Protein AF-A0A935QDX2-F1 (afdb_monomer_lite)

pLDDT: mean 87.63, std 14.34, range [44.78, 97.88]

Sequence (135 aa):
MRAPLKSTGRKLDLFDCTSCHLCVTVCPNDAMIRLARPDGCEDRLAKRWQYLCLADLCNDCGNCATFCPDDGAPHREKPRLHLAGGGAAPAESDYRVARAGGAWTAAGARESALVAALLRDLPLPAEDPEPEDAS

Foldseek 3Di:
DDDQDAAPAAADAQQDAPPPCVLQVQQPQNQKDKFAQDPPCCVPHVDRIGIEGQQLRDPPPQRSVVRGSHPDGCNPRYAYEYEDVDDDDDDQRHWYWYDDPNFIFIDHYPPRVSVSSRCGPPDDPPPPPDPPPPD

Radius of gyration: 15.96 Å; chains: 1; bounding box: 32×48×43 Å

Secondary structure (DSSP, 8-state):
-PPPPPP--PBP-SS------HHHHT-TTS-EEEEEPPTT-TTT--SSEEEEEETTT-----HHHHT-SSBS-HHHHSPEEEETTSSSPPPTT-EEEEEETTEEEEEESTTHHHHHHHTTTPPPP----------

Structure (mmCIF, N/CA/C/O backbone):
data_AF-A0A935QDX2-F1
#
_entry.id   AF-A0A935QDX2-F1
#
loop_
_atom_site.group_PDB
_atom_site.id
_atom_site.type_symbol
_atom_site.label_atom_id
_atom_site.label_alt_id
_atom_site.label_comp_id
_atom_site.label_asym_id
_atom_site.label_entity_id
_atom_site.label_seq_id
_atom_site.pdbx_PDB_ins_code
_atom_site.Cartn_x
_atom_site.Cartn_y
_atom_site.Cartn_z
_atom_site.occupancy
_atom_site.B_iso_or_equiv
_atom_site.auth_seq_id
_atom_site.auth_comp_id
_atom_site.auth_asym_id
_atom_site.auth_atom_id
_atom_site.pdbx_PDB_model_num
ATOM 1 N N . MET A 1 1 ? -2.650 -14.971 24.049 1.00 55.41 1 MET A N 1
ATOM 2 C CA . MET A 1 1 ? -3.301 -14.387 22.854 1.00 55.41 1 MET A CA 1
ATOM 3 C C . MET A 1 1 ? -3.471 -12.891 23.111 1.00 55.41 1 MET A C 1
ATOM 5 O O . MET A 1 1 ? -3.954 -12.552 24.184 1.00 55.41 1 MET A O 1
ATOM 9 N N . ARG A 1 2 ? -2.983 -11.996 22.236 1.00 61.38 2 ARG A N 1
ATOM 10 C CA . ARG A 1 2 ? -3.218 -10.544 22.395 1.00 61.38 2 ARG A CA 1
ATOM 11 C C . ARG A 1 2 ? -4.681 -10.246 22.063 1.00 61.38 2 ARG A C 1
ATOM 13 O O . ARG A 1 2 ? -5.217 -10.853 21.141 1.00 61.38 2 ARG A O 1
ATOM 20 N N . ALA A 1 3 ? -5.313 -9.347 22.816 1.00 70.88 3 ALA A N 1
ATOM 21 C CA . ALA A 1 3 ? -6.674 -8.915 22.516 1.00 70.88 3 ALA A CA 1
ATOM 22 C C . ALA A 1 3 ? -6.734 -8.284 21.109 1.00 70.88 3 ALA A C 1
ATOM 24 O O . ALA A 1 3 ? -5.772 -7.608 20.722 1.00 70.88 3 ALA A O 1
ATOM 25 N N . PRO A 1 4 ? -7.826 -8.491 20.349 1.00 72.00 4 PRO A N 1
ATOM 26 C CA . PRO A 1 4 ? -8.008 -7.831 19.063 1.00 72.00 4 PRO A CA 1
ATOM 27 C C . PRO A 1 4 ? -7.967 -6.311 19.243 1.00 72.00 4 PRO A C 1
ATOM 29 O O . PRO A 1 4 ? -8.453 -5.775 20.246 1.00 72.00 4 PRO A O 1
ATOM 32 N N . LEU A 1 5 ? -7.357 -5.615 18.281 1.00 81.75 5 LEU A N 1
ATOM 33 C CA . LEU A 1 5 ? -7.344 -4.157 18.297 1.00 81.75 5 LEU A CA 1
ATOM 34 C C . LEU A 1 5 ? -8.774 -3.641 18.151 1.00 81.75 5 LEU A C 1
ATOM 36 O O . LEU A 1 5 ? -9.541 -4.117 17.318 1.00 81.75 5 LEU A O 1
ATOM 40 N N . LYS A 1 6 ? -9.122 -2.658 18.980 1.00 87.69 6 LYS A N 1
ATOM 41 C CA . LYS A 1 6 ? -10.387 -1.938 18.854 1.00 87.69 6 LYS A CA 1
ATOM 42 C C . LYS A 1 6 ? -10.300 -0.970 17.680 1.00 87.69 6 LYS A C 1
ATOM 44 O O . LYS A 1 6 ? -9.212 -0.488 17.359 1.00 87.69 6 LYS A O 1
ATOM 49 N N . SER A 1 7 ? -11.453 -0.660 17.091 1.00 92.00 7 SER A N 1
ATOM 50 C CA . SER A 1 7 ? -11.541 0.404 16.094 1.00 92.00 7 SER A CA 1
ATOM 51 C C . SER A 1 7 ? -11.032 1.729 16.672 1.00 92.00 7 SER A C 1
ATOM 53 O O . SER A 1 7 ? -11.283 2.044 17.837 1.00 92.00 7 SER A O 1
ATOM 55 N N . THR A 1 8 ? -10.313 2.498 15.858 1.00 93.50 8 THR A N 1
ATOM 56 C CA . THR A 1 8 ? -9.820 3.836 16.206 1.00 93.50 8 THR A CA 1
ATOM 57 C C . THR A 1 8 ? -10.822 4.937 15.873 1.00 93.50 8 THR A C 1
ATOM 59 O O . THR A 1 8 ? -10.631 6.074 16.299 1.00 93.50 8 THR A O 1
ATOM 62 N N . GLY A 1 9 ? -11.858 4.626 15.085 1.00 93.00 9 GLY A N 1
ATOM 63 C CA . GLY A 1 9 ? -12.805 5.602 14.541 1.00 93.00 9 GLY A CA 1
ATOM 64 C C . GLY A 1 9 ? -12.219 6.544 13.480 1.00 93.00 9 GLY A C 1
ATOM 65 O O . GLY A 1 9 ? -12.923 7.434 13.011 1.00 93.00 9 GLY A O 1
ATOM 66 N N . ARG A 1 10 ? -10.947 6.383 13.092 1.00 95.44 10 ARG A N 1
ATOM 67 C CA . ARG A 1 10 ? -10.308 7.199 12.050 1.00 95.44 10 ARG A CA 1
ATOM 68 C C . ARG A 1 10 ? -10.524 6.567 10.683 1.00 95.44 10 ARG A C 1
ATOM 70 O O . ARG A 1 10 ? -10.440 5.349 10.570 1.00 95.44 10 ARG A O 1
ATOM 77 N N . LYS A 1 11 ? -10.739 7.384 9.651 1.00 97.06 11 LYS A N 1
ATOM 78 C CA . LYS A 1 11 ? -10.714 6.922 8.258 1.00 97.06 11 LYS A CA 1
ATOM 79 C C . LYS A 1 11 ? -9.308 6.465 7.883 1.00 97.06 11 LYS A C 1
ATOM 81 O O . LYS A 1 11 ? -8.327 7.095 8.282 1.00 97.06 11 LYS A O 1
ATOM 86 N N . LEU A 1 12 ? -9.225 5.368 7.141 1.00 97.06 12 LEU A N 1
ATOM 87 C CA . LEU A 1 12 ? -7.976 4.930 6.540 1.00 97.06 12 LEU A CA 1
ATOM 88 C C . LEU A 1 12 ? -7.608 5.889 5.400 1.00 97.06 12 LEU A C 1
ATOM 90 O O . LEU A 1 12 ? -8.459 6.226 4.588 1.00 97.06 12 LEU A O 1
ATOM 94 N N . ASP A 1 13 ? -6.353 6.330 5.355 1.00 95.25 13 ASP A N 1
ATOM 95 C CA . ASP A 1 13 ? -5.837 7.228 4.313 1.00 95.25 13 ASP A CA 1
ATOM 96 C C . ASP A 1 13 ? -4.753 6.504 3.501 1.00 95.25 13 ASP A C 1
ATOM 98 O O . ASP A 1 13 ? -4.163 5.529 3.970 1.00 95.25 13 ASP A O 1
ATOM 102 N N . LEU A 1 14 ? -4.433 6.993 2.309 1.00 95.38 14 LEU A N 1
ATOM 103 C CA . LEU A 1 14 ? -3.437 6.456 1.386 1.00 95.38 14 LEU A CA 1
ATOM 104 C C . LEU A 1 14 ? -2.077 6.249 2.078 1.00 95.38 14 LEU A C 1
ATOM 106 O O . LEU A 1 14 ? -1.549 5.137 2.112 1.00 95.38 14 LEU A O 1
ATOM 110 N N . PHE A 1 15 ? -1.554 7.278 2.754 1.00 96.19 15 PHE A N 1
ATOM 111 C CA . PHE A 1 15 ? -0.234 7.253 3.409 1.00 96.19 15 PHE A CA 1
ATOM 112 C C . PHE A 1 15 ? -0.271 7.431 4.941 1.00 96.19 15 PHE A C 1
ATOM 114 O O . PHE A 1 15 ? 0.760 7.656 5.580 1.00 96.19 15 PHE A O 1
ATOM 121 N N . ASP A 1 16 ? -1.447 7.291 5.565 1.00 95.69 16 ASP A N 1
ATOM 122 C CA . ASP A 1 16 ? -1.583 7.312 7.028 1.00 95.69 16 ASP A CA 1
ATOM 123 C C . ASP A 1 16 ? -2.463 6.167 7.548 1.00 95.69 16 ASP A C 1
ATOM 125 O O . ASP A 1 16 ? -3.387 5.696 6.889 1.00 95.69 16 ASP A O 1
ATOM 129 N N . CYS A 1 17 ? -2.115 5.643 8.719 1.00 96.00 17 CYS A N 1
ATOM 130 C CA . CYS A 1 17 ? -2.924 4.705 9.493 1.00 96.00 17 CYS A CA 1
ATOM 131 C C . CYS A 1 17 ? -2.379 4.588 10.924 1.00 96.00 17 CYS A C 1
ATOM 133 O O . CYS A 1 17 ? -1.315 5.105 11.281 1.00 96.00 17 CYS A O 1
ATOM 135 N N . THR A 1 18 ? -3.063 3.811 11.758 1.00 95.44 18 THR A N 1
ATOM 136 C CA . THR A 1 18 ? -2.611 3.420 13.106 1.00 95.44 18 THR A CA 1
ATOM 137 C C . THR A 1 18 ? -1.225 2.768 13.138 1.00 95.44 18 THR A C 1
ATOM 139 O O . THR A 1 18 ? -0.578 2.763 14.180 1.00 95.44 18 THR A O 1
ATOM 142 N N . SER A 1 19 ? -0.716 2.279 12.004 1.00 95.06 19 SER A N 1
ATOM 143 C CA . SER A 1 19 ? 0.599 1.636 11.907 1.00 95.06 19 SER A CA 1
ATOM 144 C C . SER A 1 19 ? 0.735 0.394 12.794 1.00 95.06 19 SER A C 1
ATOM 146 O O . SER A 1 19 ? 1.814 0.091 13.294 1.00 95.06 19 SER A O 1
ATOM 148 N N . CYS A 1 20 ? -0.363 -0.347 12.959 1.00 95.06 20 CYS A N 1
ATOM 149 C CA . CYS A 1 20 ? -0.435 -1.556 13.780 1.00 95.06 20 CYS A CA 1
ATOM 150 C C . CYS A 1 20 ? 0.207 -2.799 13.144 1.00 95.06 20 CYS A C 1
ATOM 152 O O . CYS A 1 20 ? 0.351 -3.808 13.828 1.00 95.06 20 CYS A O 1
ATOM 154 N N . HIS A 1 21 ? 0.561 -2.737 11.853 1.00 95.25 21 HIS A N 1
ATOM 155 C CA . HIS A 1 21 ? 1.173 -3.817 11.067 1.00 95.25 21 HIS A CA 1
ATOM 156 C C . HIS A 1 21 ? 0.296 -5.059 10.812 1.00 95.25 21 HIS A C 1
ATOM 158 O O . HIS A 1 21 ? 0.714 -5.946 10.073 1.00 95.25 21 HIS A O 1
ATOM 164 N N . LEU A 1 22 ? -0.943 -5.097 11.318 1.00 96.00 22 LEU A N 1
ATOM 165 C CA . LEU A 1 22 ? -1.823 -6.257 11.146 1.00 96.00 22 LEU A CA 1
ATOM 166 C C . LEU A 1 22 ? -2.108 -6.584 9.681 1.00 96.00 22 LEU A C 1
ATOM 168 O O . LEU A 1 22 ? -2.119 -7.755 9.328 1.00 96.00 22 LEU A O 1
ATOM 172 N N . CYS A 1 23 ? -2.286 -5.580 8.816 1.00 97.38 23 CYS A N 1
ATOM 173 C CA . CYS A 1 23 ? -2.568 -5.814 7.399 1.00 97.38 23 CYS A CA 1
ATOM 174 C C . CYS A 1 23 ? -1.483 -6.635 6.689 1.00 97.38 23 CYS A C 1
ATOM 176 O O . CYS A 1 23 ? -1.823 -7.373 5.773 1.00 97.38 23 CYS A O 1
ATOM 178 N N . VAL A 1 24 ? -0.224 -6.531 7.127 1.00 97.12 24 VAL A N 1
ATOM 179 C CA . VAL A 1 24 ? 0.891 -7.343 6.621 1.00 97.12 24 VAL A CA 1
ATOM 180 C C . VAL A 1 24 ? 0.800 -8.751 7.189 1.00 97.12 24 VAL A C 1
ATOM 182 O O . VAL A 1 24 ? 0.732 -9.714 6.443 1.00 97.12 24 VAL A O 1
ATOM 185 N N . THR A 1 25 ? 0.722 -8.875 8.514 1.00 95.94 25 THR A N 1
ATOM 186 C CA . THR A 1 25 ? 0.820 -10.179 9.188 1.00 95.94 25 THR A CA 1
ATOM 187 C C . THR A 1 25 ? -0.374 -11.094 8.946 1.00 95.94 25 THR A C 1
ATOM 189 O O . THR A 1 25 ? -0.265 -12.297 9.140 1.00 95.94 25 THR A O 1
ATOM 192 N N . VAL A 1 26 ? -1.535 -10.530 8.606 1.00 96.94 26 VAL A N 1
ATOM 193 C CA . VAL A 1 26 ? -2.744 -11.308 8.302 1.00 96.94 26 VAL A CA 1
ATOM 194 C C . VAL A 1 26 ? -2.921 -11.534 6.802 1.00 96.94 26 VAL A C 1
ATOM 196 O O . VAL A 1 26 ? -3.862 -12.216 6.414 1.00 96.94 26 VAL A O 1
ATOM 199 N N . CYS A 1 27 ? -2.095 -10.940 5.936 1.00 97.88 27 CYS A N 1
ATOM 200 C CA . CYS A 1 27 ? -2.255 -11.129 4.500 1.00 97.88 27 CYS A CA 1
ATOM 201 C C . CYS A 1 27 ? -1.896 -12.578 4.132 1.00 97.88 27 CYS A C 1
ATOM 203 O O . CYS A 1 27 ? -0.756 -12.970 4.346 1.00 97.88 27 CYS A O 1
ATOM 205 N N . PRO A 1 28 ? -2.824 -13.374 3.572 1.00 97.31 28 PRO A N 1
ATOM 206 C CA . PRO A 1 28 ? -2.534 -14.770 3.240 1.00 97.31 28 PRO A CA 1
ATOM 207 C C . PRO A 1 28 ? -1.678 -14.933 1.974 1.00 97.31 28 PRO A C 1
ATOM 209 O O . PRO A 1 28 ? -1.194 -16.028 1.718 1.00 97.31 28 PRO A O 1
ATOM 212 N N . ASN A 1 29 ? -1.510 -13.866 1.187 1.00 96.00 29 ASN A N 1
ATOM 213 C CA . ASN A 1 29 ? -0.792 -13.887 -0.090 1.00 96.00 29 ASN A CA 1
ATOM 214 C C . ASN A 1 29 ? 0.517 -13.080 -0.048 1.00 96.00 29 ASN A C 1
ATOM 216 O O . ASN A 1 29 ? 1.076 -12.793 -1.102 1.00 96.00 29 ASN A O 1
ATOM 220 N N . ASP A 1 30 ? 0.922 -12.583 1.127 1.00 96.00 30 ASP A N 1
ATOM 221 C CA . ASP A 1 30 ? 2.064 -11.667 1.289 1.00 96.00 30 ASP A CA 1
ATOM 222 C C . ASP A 1 30 ? 2.014 -10.407 0.395 1.00 96.00 30 ASP A C 1
ATOM 224 O O . ASP A 1 30 ? 3.016 -9.746 0.132 1.00 96.00 30 ASP A O 1
ATOM 228 N N . ALA A 1 31 ? 0.811 -10.015 -0.038 1.00 96.75 31 ALA A N 1
ATOM 229 C CA . ALA A 1 31 ? 0.603 -8.855 -0.897 1.00 96.75 31 ALA A CA 1
ATOM 230 C C . ALA A 1 31 ? 0.762 -7.524 -0.144 1.00 96.75 31 ALA A C 1
ATOM 232 O O . ALA A 1 31 ? 1.086 -6.503 -0.739 1.00 96.75 31 ALA A O 1
ATOM 233 N N . MET A 1 32 ? 0.523 -7.491 1.168 1.00 97.19 32 MET A N 1
ATOM 234 C CA . MET A 1 32 ? 0.677 -6.270 1.960 1.00 97.19 32 MET A CA 1
ATOM 235 C C . MET A 1 32 ? 2.106 -6.166 2.485 1.00 97.19 32 MET A C 1
ATOM 237 O O . MET A 1 32 ? 2.519 -6.969 3.314 1.00 97.19 32 MET A O 1
ATOM 241 N N . ILE A 1 33 ? 2.831 -5.127 2.084 1.00 95.81 33 ILE A N 1
ATOM 242 C CA . ILE A 1 33 ? 4.221 -4.901 2.494 1.00 95.81 33 ILE A CA 1
ATOM 243 C C . ILE A 1 33 ? 4.348 -3.688 3.413 1.00 95.81 33 ILE A C 1
ATOM 245 O O . ILE A 1 33 ? 3.508 -2.785 3.414 1.00 95.81 33 ILE A O 1
ATOM 249 N N . ARG A 1 34 ? 5.427 -3.662 4.202 1.00 95.50 34 ARG A N 1
ATOM 250 C CA . ARG A 1 34 ? 5.799 -2.530 5.057 1.00 95.50 34 ARG A CA 1
ATOM 251 C C . ARG A 1 34 ? 7.105 -1.921 4.568 1.00 95.50 34 ARG A C 1
ATOM 253 O O . ARG A 1 34 ? 8.115 -2.614 4.521 1.00 95.50 34 ARG A O 1
ATOM 260 N N . LEU A 1 35 ? 7.097 -0.616 4.331 1.00 94.81 35 LEU A N 1
ATOM 261 C CA . LEU A 1 35 ? 8.273 0.164 3.957 1.00 94.81 35 LEU A CA 1
ATOM 262 C C . LEU A 1 35 ? 8.555 1.227 5.015 1.00 94.81 35 LEU A C 1
ATOM 264 O O . LEU A 1 35 ? 7.637 1.751 5.655 1.00 94.81 35 LEU A O 1
ATOM 268 N N . ALA A 1 36 ? 9.833 1.523 5.235 1.00 94.75 36 ALA A N 1
ATOM 269 C CA . ALA A 1 36 ? 10.212 2.674 6.039 1.00 94.75 36 ALA A CA 1
ATOM 270 C C . ALA A 1 36 ? 9.900 3.954 5.260 1.00 94.75 36 ALA A C 1
ATOM 272 O O . ALA A 1 36 ? 10.036 4.008 4.039 1.00 94.75 36 ALA A O 1
ATOM 273 N N . ARG A 1 37 ? 9.482 4.996 5.973 1.00 94.69 37 ARG A N 1
ATOM 274 C CA . ARG A 1 37 ? 9.462 6.344 5.419 1.00 94.69 37 ARG A CA 1
ATOM 275 C C . ARG A 1 37 ? 10.895 6.731 5.006 1.00 94.69 37 ARG A C 1
ATOM 277 O O . ARG A 1 37 ? 11.785 6.550 5.834 1.00 94.69 37 ARG A O 1
ATOM 284 N N . PRO A 1 38 ? 11.109 7.302 3.807 1.00 93.06 38 PRO A N 1
ATOM 285 C CA . PRO A 1 38 ? 12.406 7.846 3.420 1.00 93.06 38 PRO A CA 1
ATOM 286 C C . PRO A 1 38 ? 12.788 9.056 4.282 1.00 93.06 38 PRO A C 1
ATOM 288 O O . PRO A 1 38 ? 11.922 9.854 4.651 1.00 93.06 38 PRO A O 1
ATOM 291 N N . ASP A 1 39 ? 14.078 9.227 4.556 1.00 90.31 39 ASP A N 1
ATOM 292 C CA . ASP A 1 39 ? 14.578 10.396 5.286 1.00 90.31 39 ASP A CA 1
ATOM 293 C C . ASP A 1 39 ? 14.212 11.710 4.570 1.00 90.31 39 ASP A C 1
ATOM 295 O O . ASP A 1 39 ? 14.184 11.785 3.336 1.00 90.31 39 ASP A O 1
ATOM 299 N N . GLY A 1 40 ? 13.909 12.755 5.348 1.00 91.56 40 GLY A N 1
ATOM 300 C CA . GLY A 1 40 ? 13.529 14.075 4.831 1.00 91.56 40 GLY A CA 1
ATOM 301 C C . GLY A 1 40 ? 12.093 14.164 4.303 1.00 91.56 40 GLY A C 1
ATOM 302 O O . GLY A 1 40 ? 11.726 15.162 3.685 1.00 91.56 40 GLY A O 1
ATOM 303 N N . CYS A 1 41 ? 11.272 13.128 4.508 1.00 93.25 41 CYS A N 1
ATOM 304 C CA . CYS A 1 41 ? 9.857 13.109 4.123 1.00 93.25 41 CYS A CA 1
ATOM 305 C C . CYS A 1 41 ? 8.897 13.307 5.311 1.00 93.25 41 CYS A C 1
ATOM 307 O O . CYS A 1 41 ? 7.709 13.025 5.167 1.00 93.25 41 CYS A O 1
ATOM 309 N N . GLU A 1 42 ? 9.371 13.764 6.473 1.00 94.19 42 GLU A N 1
ATOM 310 C CA . GLU A 1 42 ? 8.586 13.982 7.701 1.00 94.19 42 GLU A CA 1
ATOM 311 C C . GLU A 1 42 ? 7.311 14.800 7.461 1.00 94.19 42 GLU A C 1
ATOM 313 O O . GLU A 1 42 ? 6.238 14.408 7.920 1.00 94.19 42 GLU A O 1
ATOM 318 N N . ASP A 1 43 ? 7.420 15.884 6.689 1.00 94.19 43 ASP A N 1
ATOM 319 C CA . ASP A 1 43 ? 6.314 16.810 6.410 1.00 94.19 43 ASP A CA 1
ATOM 320 C C . ASP A 1 43 ? 5.250 16.211 5.478 1.00 94.19 43 ASP A C 1
ATOM 322 O O . ASP A 1 43 ? 4.113 16.677 5.432 1.00 94.19 43 ASP A O 1
ATOM 326 N N . ARG A 1 44 ? 5.610 15.168 4.720 1.00 93.81 44 ARG A N 1
ATOM 327 C CA . ARG A 1 44 ? 4.721 14.491 3.761 1.00 93.81 44 ARG A CA 1
ATOM 328 C C . ARG A 1 44 ? 4.188 13.162 4.283 1.00 93.81 44 ARG A C 1
ATOM 330 O O . ARG A 1 44 ? 3.124 12.720 3.865 1.00 93.81 44 ARG A O 1
ATOM 337 N N . LEU A 1 45 ? 4.944 12.507 5.159 1.00 95.44 45 LEU A N 1
ATOM 338 C CA . LEU A 1 45 ? 4.683 11.178 5.692 1.00 95.44 45 LEU A CA 1
ATOM 339 C C . LEU A 1 45 ? 4.869 11.207 7.213 1.00 95.44 45 LEU A C 1
ATOM 341 O O . LEU A 1 45 ? 5.943 10.929 7.748 1.00 95.44 45 LEU A O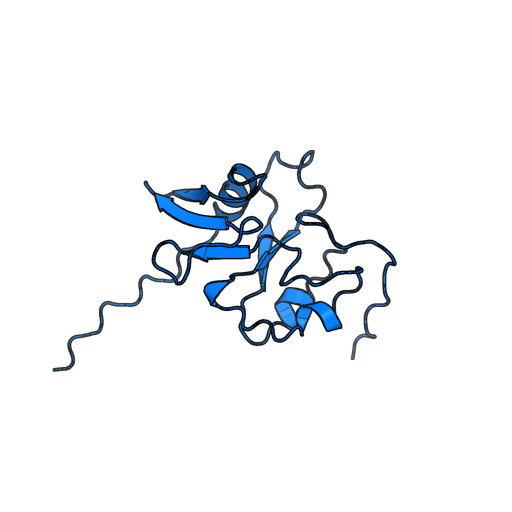 1
ATOM 345 N N . ALA A 1 46 ? 3.796 11.489 7.947 1.00 94.50 46 ALA A N 1
ATOM 346 C CA . ALA A 1 46 ? 3.871 11.603 9.404 1.00 94.50 46 ALA A CA 1
ATOM 347 C C . ALA A 1 46 ? 4.312 10.290 10.086 1.00 94.50 46 ALA A C 1
ATOM 349 O O . ALA A 1 46 ? 5.002 10.300 11.109 1.00 94.50 46 ALA A O 1
ATOM 350 N N . LYS A 1 47 ? 3.939 9.132 9.522 1.00 95.75 47 LYS A N 1
ATOM 351 C CA . LYS A 1 47 ? 4.270 7.813 10.081 1.00 95.75 47 LYS A CA 1
ATOM 352 C C . LYS A 1 47 ? 5.610 7.302 9.569 1.00 95.75 47 LYS A C 1
ATOM 354 O O . LYS A 1 47 ? 5.885 7.327 8.372 1.00 95.75 47 LYS A O 1
ATOM 359 N N . ARG A 1 48 ? 6.404 6.743 10.490 1.00 95.44 48 ARG A N 1
ATOM 360 C CA . ARG A 1 48 ? 7.673 6.057 10.187 1.00 95.44 48 ARG A CA 1
ATOM 361 C C . ARG A 1 48 ? 7.488 4.853 9.262 1.00 95.44 48 ARG A C 1
ATOM 363 O O . ARG A 1 48 ? 8.400 4.519 8.520 1.00 95.44 48 ARG A O 1
ATOM 370 N N . TRP A 1 49 ? 6.342 4.184 9.343 1.00 96.38 49 TRP A N 1
ATOM 371 C CA . TRP A 1 49 ? 6.039 3.000 8.549 1.00 96.38 49 TRP A CA 1
ATOM 372 C C . TRP A 1 49 ? 4.917 3.293 7.568 1.00 96.38 49 TRP A C 1
ATOM 374 O O . TRP A 1 49 ? 3.879 3.824 7.958 1.00 96.38 49 TRP A O 1
ATOM 384 N N . GLN A 1 50 ? 5.131 2.888 6.325 1.00 97.06 50 GLN A N 1
ATOM 385 C CA . GLN A 1 50 ? 4.164 2.945 5.244 1.00 97.06 50 GLN A CA 1
ATOM 386 C C . GLN A 1 50 ? 3.772 1.530 4.838 1.00 97.06 50 GLN A C 1
ATOM 388 O O . GLN A 1 50 ? 4.571 0.598 4.943 1.00 97.06 50 GLN A O 1
ATOM 393 N N . TYR A 1 51 ? 2.525 1.374 4.408 1.00 97.69 51 TYR A N 1
ATOM 394 C CA . TYR A 1 51 ? 1.950 0.086 4.033 1.00 97.69 51 TYR A CA 1
ATOM 395 C C . TYR A 1 51 ? 1.423 0.185 2.617 1.00 97.69 51 TYR A C 1
ATOM 397 O O . TYR A 1 51 ? 0.695 1.128 2.316 1.00 97.69 51 TYR A O 1
ATOM 405 N N . LEU A 1 52 ? 1.821 -0.752 1.768 1.00 97.31 52 LEU A N 1
ATOM 406 C CA . LEU A 1 52 ? 1.472 -0.777 0.352 1.00 97.31 52 LEU A CA 1
ATOM 407 C C . LEU A 1 52 ? 0.971 -2.177 -0.009 1.00 97.31 52 LEU A C 1
ATOM 409 O O . LEU A 1 52 ? 1.287 -3.147 0.681 1.00 97.31 52 LEU A O 1
ATOM 413 N N . CYS A 1 53 ? 0.179 -2.267 -1.069 1.00 96.81 53 CYS A N 1
ATOM 414 C CA . CYS A 1 53 ? -0.377 -3.507 -1.590 1.00 96.81 53 CYS A CA 1
ATOM 415 C C . CYS A 1 53 ? 0.312 -3.842 -2.918 1.00 96.81 53 CYS A C 1
ATOM 417 O O . CYS A 1 53 ? 0.251 -3.054 -3.855 1.00 96.81 53 CYS A O 1
ATOM 419 N N . LEU A 1 54 ? 0.958 -4.998 -3.019 1.00 95.00 54 LEU A N 1
ATOM 420 C CA . LEU A 1 54 ? 1.401 -5.592 -4.276 1.00 95.00 54 LEU A CA 1
ATOM 421 C C . LEU A 1 54 ? 0.159 -6.143 -4.976 1.00 95.00 54 LEU A C 1
ATOM 42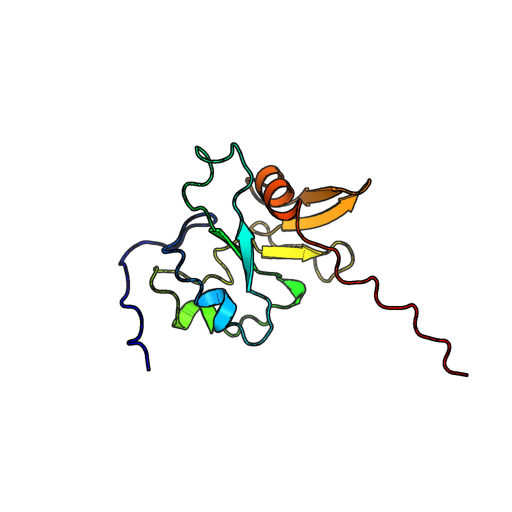3 O O . LEU A 1 54 ? -0.326 -7.230 -4.662 1.00 95.00 54 LEU A O 1
ATOM 427 N N . ALA A 1 55 ? -0.401 -5.343 -5.875 1.00 94.50 55 ALA A N 1
ATOM 428 C CA . ALA A 1 55 ? -1.699 -5.600 -6.477 1.00 94.50 55 ALA A CA 1
ATOM 429 C C . ALA A 1 55 ? -1.705 -6.893 -7.298 1.00 94.50 55 ALA A C 1
ATOM 431 O O . ALA A 1 55 ? -2.706 -7.600 -7.289 1.00 94.50 55 ALA A O 1
ATOM 432 N N . ASP A 1 56 ? -0.570 -7.242 -7.904 1.00 92.06 56 ASP A N 1
ATOM 433 C CA . ASP A 1 56 ? -0.403 -8.47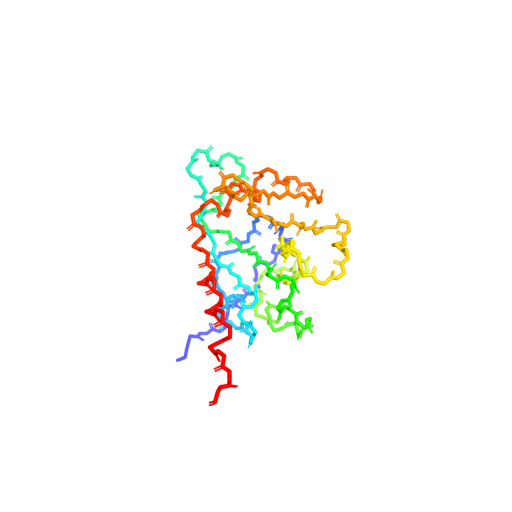2 -8.684 1.00 92.06 56 ASP A CA 1
ATOM 434 C C . ASP A 1 56 ? -0.476 -9.753 -7.825 1.00 92.06 56 ASP A C 1
ATOM 436 O O . ASP A 1 56 ? -0.766 -10.824 -8.350 1.00 92.06 56 ASP A O 1
ATOM 440 N N . LEU A 1 57 ? -0.252 -9.658 -6.505 1.00 93.69 57 LEU A N 1
ATOM 441 C CA . LEU A 1 57 ? -0.365 -10.781 -5.557 1.00 93.69 57 LEU A CA 1
ATOM 442 C C . LEU A 1 57 ? -1.685 -10.767 -4.767 1.00 93.69 57 LEU A C 1
ATOM 444 O O . LEU A 1 57 ? -2.064 -11.749 -4.119 1.00 93.69 57 LEU A O 1
ATOM 448 N N . CYS A 1 58 ? -2.396 -9.641 -4.775 1.00 96.00 58 CYS A N 1
ATOM 449 C CA . CYS A 1 58 ? -3.646 -9.487 -4.047 1.00 96.00 58 CYS A CA 1
ATOM 450 C C . CYS A 1 58 ? -4.793 -10.189 -4.788 1.00 96.00 58 CYS A C 1
ATOM 452 O O . CYS A 1 58 ? -5.025 -9.937 -5.963 1.00 96.00 58 CYS A O 1
ATOM 454 N N . ASN A 1 59 ? -5.564 -11.017 -4.080 1.00 95.44 59 ASN A N 1
ATOM 455 C CA . ASN A 1 59 ? -6.763 -11.678 -4.615 1.00 95.44 59 ASN A CA 1
ATOM 456 C C . ASN A 1 59 ? -8.076 -11.095 -4.066 1.00 95.44 59 ASN A C 1
ATOM 458 O O . ASN A 1 59 ? -9.102 -11.772 -4.077 1.00 95.44 59 ASN A O 1
ATOM 462 N N . ASP A 1 60 ? -8.029 -9.886 -3.501 1.00 96.69 60 ASP A N 1
ATOM 463 C CA . ASP A 1 60 ? -9.185 -9.199 -2.914 1.00 96.69 60 ASP A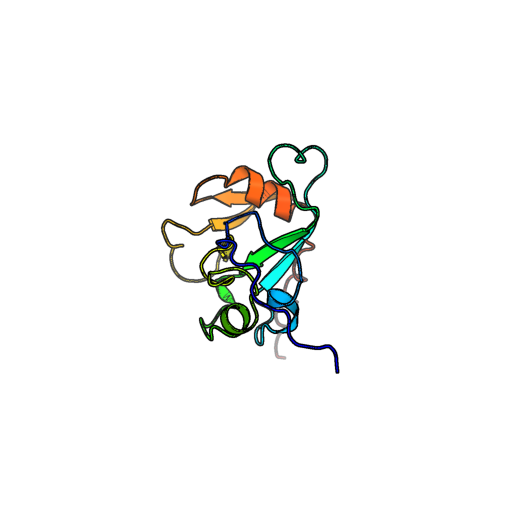 CA 1
ATOM 464 C C . ASP A 1 60 ? -9.926 -9.987 -1.809 1.00 96.69 60 ASP A C 1
ATOM 466 O O . ASP A 1 60 ? -11.088 -9.711 -1.513 1.00 96.69 60 ASP A O 1
ATOM 470 N N . CYS A 1 61 ? -9.252 -10.918 -1.115 1.00 97.75 61 CYS A N 1
ATOM 471 C CA . CYS A 1 61 ? -9.872 -11.709 -0.039 1.00 97.75 61 CYS A CA 1
ATOM 472 C C . CYS A 1 61 ? -10.349 -10.886 1.172 1.00 97.75 61 CYS A C 1
ATOM 474 O O . CYS A 1 61 ? -11.102 -11.387 2.004 1.00 97.75 61 CYS A O 1
ATOM 476 N N . GLY A 1 62 ? -9.886 -9.641 1.324 1.00 97.19 62 GLY A N 1
ATOM 477 C CA . GLY A 1 62 ? -10.364 -8.729 2.364 1.00 97.19 62 GLY A CA 1
ATOM 478 C C . GLY A 1 62 ? -9.878 -9.021 3.789 1.00 97.19 62 GLY A C 1
ATOM 479 O O . GLY A 1 62 ? -10.305 -8.333 4.718 1.00 97.19 62 GLY A O 1
ATOM 480 N N . ASN A 1 63 ? -8.951 -9.965 3.999 1.00 97.06 63 ASN A N 1
ATOM 481 C CA . ASN A 1 63 ? -8.503 -10.299 5.357 1.00 97.06 63 ASN A CA 1
ATOM 482 C C . ASN A 1 63 ? -7.884 -9.086 6.074 1.00 97.06 63 ASN A C 1
ATOM 484 O O . ASN A 1 63 ? -8.204 -8.787 7.221 1.00 97.06 63 ASN A O 1
ATOM 488 N N . CYS A 1 64 ? -7.072 -8.298 5.363 1.00 97.81 64 CYS A N 1
ATOM 489 C CA . CYS A 1 64 ? -6.490 -7.076 5.915 1.00 97.81 64 CYS A CA 1
ATOM 490 C C . CYS A 1 64 ? -7.532 -6.008 6.293 1.00 97.81 64 CYS A C 1
ATOM 492 O O . CYS A 1 64 ? -7.252 -5.205 7.178 1.00 97.81 64 CYS A O 1
ATOM 494 N N . ALA A 1 65 ? -8.712 -5.995 5.659 1.00 97.25 65 ALA A N 1
ATOM 495 C CA . ALA A 1 65 ? -9.802 -5.081 6.007 1.00 97.25 65 ALA A CA 1
ATOM 496 C C . ALA A 1 65 ? -10.477 -5.510 7.314 1.00 97.25 65 ALA A C 1
ATOM 498 O O . ALA A 1 65 ? -10.676 -4.686 8.197 1.00 97.25 65 ALA A O 1
ATOM 499 N N . THR A 1 66 ? -10.715 -6.814 7.482 1.00 95.69 66 THR A N 1
ATOM 500 C CA . THR A 1 66 ? -11.311 -7.387 8.703 1.00 95.69 66 THR A CA 1
ATOM 501 C C . THR A 1 66 ? -10.514 -7.041 9.964 1.00 95.69 66 THR A C 1
ATOM 503 O O . THR A 1 66 ? -11.092 -6.798 11.020 1.00 95.69 66 THR A O 1
ATOM 506 N N . PHE A 1 67 ? -9.183 -6.996 9.861 1.00 95.38 67 PHE A N 1
ATOM 507 C CA . PHE A 1 67 ? -8.293 -6.704 10.989 1.00 95.38 67 PHE A CA 1
ATOM 508 C C . PHE A 1 67 ? -7.828 -5.243 11.066 1.00 95.38 67 PHE A C 1
ATOM 510 O O . PHE A 1 67 ? -7.058 -4.902 11.970 1.00 95.38 67 PHE A O 1
ATOM 517 N N . CYS A 1 68 ? -8.240 -4.373 10.138 1.00 97.06 68 CYS A N 1
ATOM 518 C CA . CYS A 1 68 ? -7.848 -2.970 10.190 1.00 97.06 68 CYS A CA 1
ATOM 519 C C . CYS A 1 68 ? -8.626 -2.255 11.308 1.00 97.06 68 CYS A C 1
ATOM 521 O O . CYS A 1 68 ? -9.853 -2.308 11.321 1.00 97.06 68 CYS A O 1
ATOM 523 N N . PRO A 1 69 ? -7.954 -1.577 12.256 1.00 96.12 69 PRO A N 1
ATOM 524 C CA . PRO A 1 69 ? -8.656 -0.805 13.277 1.00 96.12 69 PRO A CA 1
ATOM 525 C C . PRO A 1 69 ? -9.140 0.560 12.753 1.00 96.12 69 PRO A C 1
ATOM 527 O O . PRO A 1 69 ? -9.966 1.199 13.402 1.00 96.12 69 PRO A O 1
ATOM 530 N N . ASP A 1 70 ? -8.628 1.021 11.612 1.00 97.19 70 ASP A N 1
ATOM 531 C CA . ASP A 1 70 ? -9.102 2.231 10.939 1.00 97.19 70 ASP A CA 1
ATOM 532 C C . ASP A 1 70 ? -10.248 1.862 9.979 1.00 97.19 70 ASP A C 1
ATOM 534 O O . ASP A 1 70 ? -10.333 0.731 9.503 1.00 97.19 70 ASP A O 1
ATOM 538 N N . ASP A 1 71 ? -11.140 2.807 9.704 1.00 96.56 71 ASP A N 1
ATOM 539 C CA . ASP A 1 71 ? -12.293 2.620 8.825 1.00 96.56 71 ASP A CA 1
ATOM 540 C C . ASP A 1 71 ? -11.863 2.682 7.353 1.00 96.56 71 ASP A C 1
ATOM 542 O O . ASP A 1 71 ? -11.628 3.764 6.806 1.00 96.56 71 ASP A O 1
ATOM 546 N N . GLY A 1 72 ? -11.706 1.503 6.748 1.00 95.62 72 GLY A N 1
ATOM 547 C CA . GLY A 1 72 ? -11.328 1.307 5.352 1.00 95.62 72 GLY A CA 1
ATOM 548 C C . GLY A 1 72 ? -10.728 -0.078 5.097 1.00 95.62 72 GLY A C 1
ATOM 549 O O . GLY A 1 72 ? -10.601 -0.914 5.993 1.00 95.62 72 GLY A O 1
ATOM 550 N N . ALA A 1 73 ? -10.337 -0.332 3.849 1.00 97.25 73 ALA A N 1
ATOM 551 C CA . ALA A 1 73 ? -9.757 -1.604 3.427 1.00 97.25 73 ALA A CA 1
ATOM 552 C C . ALA A 1 73 ? -8.310 -1.411 2.943 1.00 97.25 73 ALA A C 1
ATOM 554 O O . ALA A 1 73 ? -8.112 -0.884 1.849 1.00 97.25 73 ALA A O 1
ATOM 555 N N . PRO A 1 74 ? -7.279 -1.879 3.679 1.00 97.88 74 PRO A N 1
ATOM 556 C CA . PRO A 1 74 ? -5.885 -1.638 3.305 1.00 97.88 74 PRO A CA 1
ATOM 557 C C . PRO A 1 74 ? -5.511 -2.070 1.885 1.00 97.88 74 PRO A C 1
ATOM 559 O O . PRO A 1 74 ? -4.778 -1.354 1.223 1.00 97.88 74 PRO A O 1
ATOM 562 N N . HIS A 1 75 ? -6.042 -3.189 1.385 1.00 97.38 75 HIS A N 1
ATOM 563 C CA . HIS A 1 75 ? -5.754 -3.669 0.026 1.00 97.38 75 HIS A CA 1
ATOM 564 C C . HIS A 1 75 ? -6.341 -2.797 -1.102 1.00 97.38 75 HIS A C 1
ATOM 566 O O . HIS A 1 75 ? -5.963 -3.002 -2.255 1.00 97.38 75 HIS A O 1
ATOM 572 N N . ARG A 1 76 ? -7.248 -1.862 -0.779 1.00 96.19 76 ARG A N 1
ATOM 573 C CA . ARG A 1 76 ? -7.908 -0.940 -1.725 1.00 96.19 76 ARG A CA 1
ATOM 574 C C . ARG A 1 76 ? -7.493 0.515 -1.523 1.00 96.19 76 ARG A C 1
ATOM 576 O O . ARG A 1 76 ? -7.358 1.242 -2.492 1.00 96.19 76 ARG A O 1
ATOM 583 N N . GLU A 1 77 ? -7.319 0.923 -0.269 1.00 96.50 77 GLU A N 1
ATOM 584 C CA . GLU A 1 77 ? -7.056 2.315 0.123 1.00 96.50 77 GLU A CA 1
ATOM 585 C C . GLU A 1 77 ? -5.560 2.657 0.100 1.00 96.50 77 GLU A C 1
ATOM 587 O O . GLU A 1 77 ? -5.186 3.807 -0.105 1.00 96.50 77 GLU A O 1
ATOM 592 N N . LYS A 1 78 ? -4.680 1.676 0.356 1.00 97.25 78 LYS A N 1
ATOM 593 C CA . LYS A 1 78 ? -3.224 1.884 0.325 1.00 97.25 78 LYS A CA 1
ATOM 594 C C . LYS A 1 78 ? -2.695 1.847 -1.105 1.00 97.25 78 LYS A C 1
ATOM 596 O O . LYS A 1 78 ? -3.323 1.204 -1.942 1.00 97.25 78 LYS A O 1
ATOM 601 N N . PRO A 1 79 ? -1.519 2.448 -1.383 1.00 97.19 79 PRO A N 1
ATOM 602 C CA . PRO A 1 79 ? -0.930 2.411 -2.712 1.00 97.19 79 PRO A CA 1
ATOM 603 C C . PRO A 1 79 ? -0.847 0.981 -3.233 1.00 97.19 79 PRO A C 1
ATOM 605 O O . PRO A 1 79 ? -0.226 0.115 -2.607 1.00 97.19 79 PRO A O 1
ATOM 608 N N . ARG A 1 80 ? -1.501 0.753 -4.369 1.00 96.19 80 ARG A N 1
ATOM 609 C CA . ARG A 1 80 ? -1.544 -0.530 -5.060 1.00 96.19 80 ARG A CA 1
ATOM 610 C C . ARG A 1 80 ? -0.506 -0.523 -6.169 1.00 96.19 80 ARG A C 1
ATOM 612 O O . ARG A 1 80 ? -0.528 0.354 -7.028 1.00 96.19 80 ARG A O 1
ATOM 619 N N . LEU A 1 81 ? 0.436 -1.453 -6.105 1.00 94.81 81 LEU A N 1
ATOM 620 C CA . LEU A 1 81 ? 1.600 -1.513 -6.976 1.00 94.81 81 LEU A CA 1
ATOM 621 C C . LEU A 1 81 ? 1.463 -2.668 -7.961 1.00 94.81 81 LEU A C 1
ATOM 623 O O . LEU A 1 81 ? 1.311 -3.815 -7.545 1.00 94.81 81 LEU A O 1
ATOM 627 N N . HIS A 1 82 ? 1.587 -2.353 -9.243 1.00 93.00 82 HIS A N 1
ATOM 628 C CA . HIS A 1 82 ? 1.685 -3.303 -10.343 1.00 93.00 82 HIS A CA 1
ATOM 629 C C . HIS A 1 82 ? 3.098 -3.266 -10.920 1.00 93.00 82 HIS A C 1
ATOM 631 O O . HIS A 1 82 ? 3.579 -2.195 -11.303 1.00 93.00 82 HIS A O 1
ATOM 637 N N . LEU A 1 83 ? 3.775 -4.407 -11.006 1.00 88.56 83 LEU A N 1
ATOM 638 C CA . LEU A 1 83 ? 5.109 -4.488 -11.594 1.00 88.56 83 LEU A CA 1
ATOM 639 C C . LEU A 1 83 ? 5.034 -4.288 -13.116 1.00 88.56 83 LEU A C 1
ATOM 641 O O . LEU A 1 83 ? 4.127 -4.767 -13.799 1.00 88.56 83 LEU A O 1
ATOM 645 N N . ALA A 1 84 ? 5.992 -3.561 -13.690 1.00 77.94 84 ALA A N 1
ATOM 646 C CA . ALA A 1 84 ? 6.151 -3.509 -15.139 1.00 77.94 84 ALA A CA 1
ATOM 647 C C . ALA A 1 84 ? 6.502 -4.909 -15.665 1.00 77.94 84 ALA A C 1
ATOM 649 O O . ALA A 1 84 ? 7.515 -5.478 -15.277 1.00 77.94 84 ALA A O 1
ATOM 650 N N . GLY A 1 85 ? 5.627 -5.459 -16.512 1.00 71.56 85 GLY A N 1
ATOM 651 C CA . GLY A 1 85 ? 5.661 -6.860 -16.952 1.00 71.56 85 GLY A CA 1
ATOM 652 C C . GLY A 1 85 ? 4.540 -7.722 -16.358 1.00 71.56 85 GLY A C 1
ATOM 653 O O . GLY A 1 85 ? 4.211 -8.758 -16.924 1.00 71.56 85 GLY A O 1
ATOM 654 N N . GLY A 1 86 ? 3.896 -7.269 -15.279 1.00 63.72 86 GLY A N 1
ATOM 655 C CA . GLY A 1 86 ? 2.697 -7.887 -14.719 1.00 63.72 86 GLY A CA 1
ATOM 656 C C . GLY A 1 86 ? 1.406 -7.356 -15.351 1.00 63.72 86 GLY A C 1
ATOM 657 O O . GLY A 1 86 ? 1.283 -6.151 -15.598 1.00 63.72 86 GLY A O 1
ATOM 658 N N . GLY A 1 87 ? 0.462 -8.279 -15.576 1.00 62.09 87 GLY A N 1
ATOM 659 C CA . GLY A 1 87 ? -0.994 -8.086 -15.604 1.00 62.09 87 GLY A CA 1
ATOM 660 C C . GLY A 1 87 ? -1.598 -6.907 -16.383 1.00 62.09 87 GLY A C 1
ATOM 661 O O . GLY A 1 87 ? -0.992 -6.284 -17.252 1.00 62.09 87 GLY A O 1
ATOM 662 N N . ALA A 1 88 ? -2.872 -6.635 -16.091 1.00 61.09 88 ALA A N 1
ATOM 663 C CA . ALA A 1 88 ? -3.655 -5.571 -16.716 1.00 61.09 88 ALA A CA 1
ATOM 664 C C . ALA A 1 88 ? -3.104 -4.161 -16.406 1.00 61.09 88 ALA A C 1
ATOM 666 O O . ALA A 1 88 ? -2.226 -3.969 -15.562 1.00 61.09 88 ALA A O 1
ATOM 667 N N . ALA A 1 89 ? -3.617 -3.145 -17.106 1.00 71.50 89 ALA A N 1
ATOM 668 C CA . ALA A 1 89 ? -3.322 -1.755 -16.769 1.00 71.50 89 ALA A CA 1
ATOM 669 C C . ALA A 1 89 ? -3.784 -1.436 -15.330 1.00 71.50 89 ALA A C 1
ATOM 671 O O . ALA A 1 89 ? -4.861 -1.897 -14.943 1.00 71.50 89 ALA A O 1
ATOM 672 N N . PRO A 1 90 ? -3.001 -0.664 -14.548 1.00 78.31 90 PRO A N 1
ATOM 673 C CA . PRO A 1 90 ? -3.417 -0.246 -13.213 1.00 78.31 90 PRO A CA 1
ATOM 674 C C . PRO A 1 90 ? -4.725 0.549 -13.291 1.00 78.31 90 PRO A C 1
ATOM 676 O O . PRO A 1 90 ? -4.956 1.278 -14.261 1.00 78.31 90 PRO A O 1
ATOM 679 N N . ALA A 1 91 ? -5.563 0.430 -12.260 1.00 84.38 91 ALA A N 1
ATOM 680 C CA . ALA A 1 91 ? -6.692 1.339 -12.089 1.00 84.38 91 ALA A CA 1
ATOM 681 C C . ALA A 1 91 ? -6.197 2.790 -11.931 1.00 84.38 91 ALA A C 1
ATOM 683 O O . ALA A 1 91 ? -5.031 3.029 -11.620 1.00 84.38 91 ALA A O 1
ATOM 684 N N . GLU A 1 92 ? -7.086 3.773 -12.103 1.00 85.75 92 GLU A N 1
ATOM 685 C CA . GLU A 1 92 ? -6.738 5.201 -11.969 1.00 85.75 92 GLU A CA 1
ATOM 686 C C . GLU A 1 92 ? -6.122 5.542 -10.596 1.00 85.75 92 GLU A C 1
ATOM 688 O O . GLU A 1 92 ? -5.283 6.434 -10.489 1.00 85.75 92 GLU A O 1
ATOM 693 N N . SER A 1 93 ? -6.503 4.797 -9.554 1.00 88.31 93 SER A N 1
ATOM 694 C CA . SER A 1 93 ? -6.003 4.919 -8.180 1.00 88.31 93 SER A CA 1
ATOM 695 C C . SER A 1 93 ? -4.670 4.214 -7.909 1.00 88.31 93 SER A C 1
ATOM 697 O O . SER A 1 93 ? -4.132 4.340 -6.808 1.00 88.31 93 SER A O 1
ATOM 699 N N . ASP A 1 94 ? -4.137 3.475 -8.881 1.00 94.00 94 ASP A N 1
ATOM 700 C CA . ASP A 1 94 ? -3.044 2.530 -8.672 1.00 94.00 94 ASP A CA 1
ATOM 701 C C . ASP A 1 94 ? -1.752 2.999 -9.360 1.00 94.00 94 ASP A C 1
ATOM 703 O O . ASP A 1 94 ? -1.713 3.974 -10.119 1.00 94.00 94 ASP A O 1
ATOM 707 N N . TYR A 1 95 ? -0.655 2.298 -9.073 1.00 94.75 95 TYR A N 1
ATOM 708 C CA . TYR A 1 95 ? 0.686 2.657 -9.514 1.00 94.75 95 TYR A CA 1
ATOM 709 C C . TYR A 1 95 ? 1.309 1.513 -10.301 1.00 94.75 95 TYR A C 1
ATOM 711 O O . TYR A 1 95 ? 1.394 0.386 -9.817 1.00 94.75 95 TYR A O 1
ATOM 719 N N . ARG A 1 96 ? 1.832 1.808 -11.490 1.00 93.50 96 ARG A N 1
ATOM 720 C CA . ARG A 1 96 ? 2.779 0.928 -12.174 1.00 93.50 96 ARG A CA 1
ATOM 721 C C . ARG A 1 96 ? 4.185 1.265 -11.707 1.00 93.50 96 ARG A C 1
ATOM 723 O O . ARG A 1 96 ? 4.579 2.429 -11.761 1.00 93.50 96 ARG A O 1
ATOM 730 N N . VAL A 1 97 ? 4.943 0.259 -11.288 1.00 93.06 97 VAL A N 1
ATOM 731 C CA . VAL A 1 97 ? 6.312 0.423 -10.799 1.00 93.06 97 VAL A CA 1
ATOM 732 C C . VAL A 1 97 ? 7.287 -0.435 -11.593 1.00 93.06 97 VAL A C 1
ATOM 734 O O . VAL A 1 97 ? 6.991 -1.571 -11.954 1.00 93.06 97 VAL A O 1
ATOM 737 N N . ALA A 1 98 ? 8.450 0.122 -11.903 1.00 90.81 98 ALA A N 1
ATOM 738 C CA . ALA A 1 98 ? 9.467 -0.526 -12.726 1.00 90.81 98 ALA A CA 1
ATOM 739 C C . ALA A 1 98 ? 10.861 -0.144 -12.245 1.00 90.81 98 ALA A C 1
ATOM 741 O O . ALA A 1 98 ? 11.047 0.952 -11.710 1.00 90.81 98 ALA A O 1
ATOM 742 N N . ARG A 1 99 ? 11.859 -0.987 -12.507 1.00 86.12 99 ARG A N 1
ATOM 743 C CA . ARG A 1 99 ? 13.261 -0.579 -12.397 1.00 86.12 99 ARG A CA 1
ATOM 744 C C . ARG A 1 99 ? 13.736 0.028 -13.715 1.00 86.12 99 ARG A C 1
ATOM 746 O O . ARG A 1 99 ? 13.586 -0.580 -14.767 1.00 86.12 99 ARG A O 1
ATOM 753 N N . ALA A 1 100 ? 14.338 1.211 -13.645 1.00 83.94 100 ALA A N 1
ATOM 754 C CA . ALA A 1 100 ? 15.001 1.862 -14.769 1.00 83.94 100 ALA A CA 1
ATOM 755 C C . ALA A 1 100 ? 16.305 2.499 -14.277 1.00 83.94 100 ALA A C 1
ATOM 757 O O . ALA A 1 100 ? 16.303 3.249 -13.301 1.00 83.94 100 ALA A O 1
ATOM 758 N N . GLY A 1 101 ? 17.433 2.168 -14.913 1.00 82.81 101 GLY A N 1
ATOM 759 C CA . GLY A 1 101 ? 18.741 2.730 -14.547 1.00 82.81 101 GLY A CA 1
ATOM 760 C C . GLY A 1 101 ? 19.164 2.457 -13.096 1.00 82.81 101 GLY A C 1
ATOM 761 O O . GLY A 1 101 ? 19.762 3.320 -12.464 1.00 82.81 101 GLY A O 1
ATOM 762 N N . GLY A 1 102 ? 18.812 1.290 -12.542 1.00 82.94 102 GLY A N 1
ATOM 763 C CA . GLY A 1 102 ? 19.154 0.908 -11.164 1.00 82.94 102 GLY A CA 1
ATOM 764 C C . GLY A 1 102 ? 18.249 1.494 -10.072 1.00 82.94 102 GLY A C 1
ATOM 765 O O . GLY A 1 102 ? 18.426 1.151 -8.907 1.00 82.94 102 GLY A O 1
ATOM 766 N N . ALA A 1 103 ? 17.254 2.313 -10.422 1.00 86.62 103 ALA A N 1
ATOM 767 C CA . ALA A 1 103 ? 16.305 2.902 -9.479 1.00 86.62 103 ALA A CA 1
ATOM 768 C C . ALA A 1 103 ? 14.869 2.435 -9.744 1.00 86.62 103 ALA A C 1
ATOM 770 O O . ALA A 1 103 ? 14.507 2.091 -10.871 1.00 86.62 103 ALA A O 1
ATOM 771 N N . TRP A 1 104 ? 14.036 2.450 -8.702 1.00 91.19 104 TRP A N 1
ATOM 772 C CA . TRP A 1 104 ? 12.594 2.278 -8.851 1.00 91.19 104 TRP A CA 1
ATOM 773 C C . TRP A 1 104 ? 11.953 3.548 -9.412 1.00 91.19 104 TRP A C 1
ATOM 775 O O . TRP A 1 104 ? 12.241 4.665 -8.987 1.00 91.19 104 TRP A O 1
ATOM 785 N N . THR A 1 105 ? 11.038 3.350 -10.349 1.00 93.12 105 THR A N 1
ATOM 786 C CA . THR A 1 105 ? 10.159 4.365 -10.922 1.00 93.12 105 THR A CA 1
ATOM 787 C C . THR A 1 105 ? 8.719 3.981 -10.622 1.00 93.12 105 THR A C 1
ATOM 789 O O . THR A 1 105 ? 8.409 2.796 -10.498 1.00 93.12 105 THR A O 1
ATOM 792 N N . ALA A 1 106 ? 7.848 4.976 -10.489 1.00 93.75 106 ALA A N 1
ATOM 793 C CA . ALA A 1 106 ? 6.419 4.778 -10.305 1.00 93.75 106 ALA A CA 1
ATOM 794 C C . ALA A 1 106 ? 5.654 5.780 -11.172 1.00 93.75 106 ALA A C 1
ATOM 796 O O . ALA A 1 106 ? 6.047 6.945 -11.272 1.00 93.75 106 ALA A O 1
ATOM 797 N N . ALA A 1 107 ? 4.573 5.320 -11.788 1.00 92.75 107 ALA A N 1
ATOM 798 C CA . ALA A 1 107 ? 3.663 6.115 -12.600 1.00 92.75 107 ALA A CA 1
ATOM 799 C C . ALA A 1 107 ? 2.215 5.696 -12.324 1.00 92.75 107 ALA A C 1
ATOM 801 O O . ALA A 1 107 ? 1.974 4.570 -11.894 1.00 92.75 107 ALA A O 1
ATOM 802 N N . GLY A 1 108 ? 1.257 6.572 -12.617 1.00 89.06 108 GLY A N 1
ATOM 803 C CA . GLY A 1 108 ? -0.164 6.326 -12.380 1.00 89.06 108 GLY A CA 1
ATOM 804 C C . GLY A 1 108 ? -0.743 7.397 -11.471 1.00 89.06 108 GLY A C 1
ATOM 805 O O . GLY A 1 108 ? -0.653 8.585 -11.788 1.00 89.06 108 GLY A O 1
ATOM 806 N N . ALA A 1 109 ? -1.322 6.971 -10.354 1.00 89.75 109 ALA A N 1
ATOM 807 C CA . ALA A 1 109 ? -2.019 7.841 -9.423 1.00 89.75 109 ALA A CA 1
ATOM 808 C C . ALA A 1 109 ? -1.153 8.961 -8.810 1.00 89.75 109 ALA A C 1
ATOM 810 O O . ALA A 1 109 ? 0.073 9.066 -8.968 1.00 89.75 109 ALA A O 1
ATOM 811 N N . ARG A 1 110 ? -1.834 9.832 -8.065 1.00 90.25 110 ARG A N 1
ATOM 812 C CA . ARG A 1 110 ? -1.250 10.980 -7.370 1.00 90.25 110 ARG A CA 1
ATOM 813 C C . ARG A 1 110 ? -0.086 10.577 -6.448 1.00 90.25 110 ARG A C 1
ATOM 815 O O . ARG A 1 110 ? 0.004 9.442 -5.997 1.00 90.25 110 ARG A O 1
ATOM 822 N N . GLU A 1 111 ? 0.849 11.487 -6.191 1.00 92.31 111 GLU A N 1
ATOM 823 C CA . GLU A 1 111 ? 2.060 11.218 -5.395 1.00 92.31 111 GLU A CA 1
ATOM 824 C C . GLU A 1 111 ? 2.976 10.085 -5.929 1.00 92.31 111 GLU A C 1
ATOM 826 O O . GLU A 1 111 ? 3.791 9.558 -5.172 1.00 92.31 111 GLU A O 1
ATOM 831 N N . SER A 1 112 ? 2.938 9.747 -7.226 1.00 93.12 112 SER A N 1
ATOM 832 C CA . SER A 1 112 ? 3.811 8.721 -7.841 1.00 93.12 112 SER A CA 1
ATOM 833 C C . SER A 1 112 ? 5.302 8.853 -7.459 1.00 93.12 112 SER A C 1
ATOM 835 O O . SER A 1 112 ? 5.956 7.868 -7.125 1.00 93.12 112 SER A O 1
ATOM 837 N N . ALA A 1 113 ? 5.847 10.074 -7.401 1.00 92.75 113 ALA A N 1
ATOM 838 C CA . ALA A 1 113 ? 7.237 10.300 -6.982 1.00 92.75 113 ALA A CA 1
ATOM 839 C C . ALA A 1 113 ? 7.522 9.878 -5.523 1.00 92.75 113 ALA A C 1
ATOM 841 O O . ALA A 1 113 ? 8.635 9.465 -5.201 1.00 92.75 113 ALA A O 1
ATOM 842 N N . LEU A 1 114 ? 6.527 9.965 -4.633 1.00 94.12 114 LEU A N 1
ATOM 843 C CA . LEU A 1 114 ? 6.646 9.506 -3.247 1.00 94.12 114 LEU A CA 1
ATOM 844 C C . LEU A 1 114 ? 6.629 7.979 -3.166 1.00 94.12 114 LEU A C 1
ATOM 846 O O . LEU A 1 114 ? 7.395 7.405 -2.398 1.00 94.12 114 LEU A O 1
ATOM 850 N N . VAL A 1 115 ? 5.809 7.326 -3.994 1.00 95.56 115 VAL A N 1
ATOM 851 C CA . VAL A 1 115 ? 5.806 5.863 -4.130 1.00 95.56 115 VAL A CA 1
ATOM 852 C C . VAL A 1 115 ? 7.164 5.368 -4.627 1.00 95.56 115 VAL A C 1
ATOM 854 O O . VAL A 1 115 ? 7.736 4.465 -4.024 1.00 95.56 115 VAL A O 1
ATOM 857 N N . ALA A 1 116 ? 7.742 6.007 -5.649 1.00 94.44 116 ALA A N 1
ATOM 858 C CA . ALA A 1 116 ? 9.095 5.683 -6.105 1.00 94.44 116 ALA A CA 1
ATOM 859 C C . ALA A 1 116 ? 10.145 5.860 -4.989 1.00 94.44 116 ALA A C 1
ATOM 861 O O . ALA A 1 116 ? 11.019 5.012 -4.820 1.00 94.44 116 ALA A O 1
ATOM 862 N N . ALA A 1 117 ? 10.037 6.925 -4.184 1.00 94.12 117 ALA A N 1
ATOM 863 C CA . ALA A 1 117 ? 10.937 7.157 -3.054 1.00 94.12 117 ALA A CA 1
ATOM 864 C C . ALA A 1 117 ? 10.809 6.084 -1.958 1.00 94.12 117 ALA A C 1
ATOM 866 O O . ALA A 1 117 ? 11.825 5.655 -1.420 1.00 94.12 117 ALA A O 1
ATOM 867 N N . LEU A 1 118 ? 9.589 5.625 -1.657 1.00 94.94 118 LEU A N 1
ATOM 868 C CA . LEU A 1 118 ? 9.332 4.550 -0.691 1.00 94.94 118 LEU A CA 1
ATOM 869 C C . LEU A 1 118 ? 9.968 3.219 -1.102 1.00 94.94 118 LEU A C 1
ATOM 871 O O . LEU A 1 118 ? 10.395 2.449 -0.246 1.00 94.94 118 LEU A O 1
ATOM 875 N N . LEU A 1 119 ? 10.039 2.954 -2.406 1.00 93.44 119 LEU A N 1
ATOM 876 C CA . LEU A 1 119 ? 10.583 1.713 -2.954 1.00 93.44 119 LEU A CA 1
ATOM 877 C C . LEU A 1 119 ? 12.110 1.692 -3.040 1.00 93.44 119 LEU A C 1
ATOM 879 O O . LEU A 1 119 ? 12.667 0.634 -3.314 1.00 93.44 119 LEU A O 1
ATOM 883 N N . ARG A 1 120 ? 12.792 2.824 -2.810 1.00 87.62 120 ARG A N 1
ATOM 884 C CA . ARG A 1 120 ? 14.238 2.993 -3.040 1.00 87.62 120 ARG A CA 1
ATOM 885 C C . ARG A 1 120 ? 15.085 1.848 -2.481 1.00 87.62 120 ARG A C 1
ATOM 887 O O . ARG A 1 120 ? 15.955 1.353 -3.191 1.00 87.62 120 ARG A O 1
ATOM 894 N N . ASP A 1 121 ? 14.785 1.419 -1.259 1.00 79.75 121 ASP A N 1
ATOM 895 C CA . ASP A 1 121 ? 15.581 0.428 -0.527 1.00 79.75 121 ASP A CA 1
ATOM 896 C C . ASP A 1 121 ? 15.005 -0.993 -0.614 1.00 79.75 121 ASP A C 1
ATOM 898 O O . ASP A 1 121 ? 15.515 -1.909 0.030 1.00 79.75 121 ASP A O 1
ATOM 902 N N . LEU A 1 122 ? 13.933 -1.202 -1.390 1.00 80.00 122 LEU A N 1
ATOM 903 C CA . LEU A 1 122 ? 13.350 -2.526 -1.571 1.00 80.00 122 LEU A CA 1
ATOM 904 C C . LEU A 1 122 ? 14.299 -3.376 -2.442 1.00 80.00 122 LEU A C 1
ATOM 906 O O . LEU A 1 122 ? 14.519 -3.019 -3.616 1.00 80.00 122 LEU A O 1
ATOM 910 N N . PRO A 1 123 ? 14.868 -4.478 -1.898 1.00 64.56 123 PRO A N 1
ATOM 911 C CA . PRO A 1 123 ? 15.683 -5.396 -2.681 1.00 64.56 123 PRO A CA 1
ATOM 912 C C . PRO A 1 123 ? 14.851 -5.970 -3.828 1.00 64.56 123 PRO A C 1
ATOM 914 O O . PRO A 1 123 ? 13.633 -6.117 -3.716 1.00 64.56 123 PRO A O 1
ATOM 917 N N . LEU A 1 124 ? 15.512 -6.265 -4.947 1.00 54.12 124 LEU A N 1
ATOM 918 C CA . LEU A 1 124 ? 14.873 -7.019 -6.020 1.00 54.12 124 LEU A CA 1
ATOM 919 C C . LEU A 1 124 ? 14.405 -8.365 -5.434 1.00 54.12 124 LEU A C 1
ATOM 921 O O . LEU A 1 124 ? 15.150 -8.931 -4.622 1.00 54.12 124 LEU A O 1
ATOM 925 N N . PRO A 1 125 ? 13.238 -8.917 -5.829 1.00 52.75 125 PRO A N 1
ATOM 9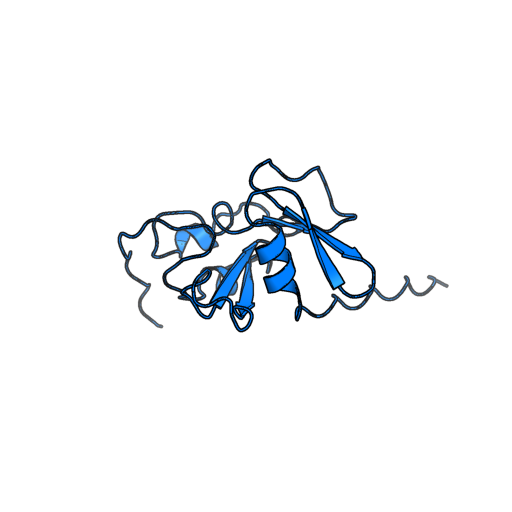26 C CA . PRO A 1 125 ? 13.153 -10.372 -5.829 1.00 52.75 125 PRO A CA 1
ATOM 927 C C . PRO A 1 125 ? 14.393 -10.857 -6.585 1.00 52.75 125 PRO A C 1
ATOM 929 O O . PRO A 1 125 ? 14.758 -10.231 -7.585 1.00 52.75 125 PRO A O 1
ATOM 932 N N . ALA A 1 126 ? 15.102 -11.865 -6.063 1.00 48.84 126 ALA A N 1
ATOM 933 C CA . ALA A 1 126 ? 16.164 -12.489 -6.844 1.00 48.84 126 ALA A CA 1
ATOM 934 C C . ALA A 1 126 ? 15.583 -12.709 -8.241 1.00 48.84 126 ALA A C 1
ATOM 936 O O . ALA A 1 126 ? 14.451 -13.188 -8.329 1.00 48.84 126 ALA A O 1
ATOM 937 N N . GLU A 1 127 ? 16.273 -12.235 -9.285 1.00 47.28 127 GLU A N 1
ATOM 938 C CA . GLU A 1 127 ? 15.912 -12.617 -10.647 1.00 47.28 127 GLU A CA 1
ATOM 939 C C . GLU A 1 127 ? 15.662 -14.120 -10.574 1.00 47.28 127 GLU A C 1
ATOM 941 O O . GLU A 1 127 ? 16.517 -14.830 -10.025 1.00 47.28 127 GLU A O 1
ATOM 946 N N . ASP A 1 128 ? 14.453 -14.568 -10.943 1.00 44.78 128 ASP A N 1
ATOM 947 C CA . ASP A 1 128 ? 14.177 -15.999 -10.978 1.00 44.78 128 ASP A CA 1
ATOM 948 C C . ASP A 1 128 ? 15.370 -16.608 -11.714 1.00 44.78 128 ASP A C 1
ATOM 950 O O . ASP A 1 128 ? 15.708 -16.098 -12.792 1.00 44.78 128 ASP A O 1
ATOM 954 N N . PRO A 1 129 ? 16.094 -17.578 -11.120 1.00 46.59 129 PRO A N 1
ATOM 955 C CA . PRO A 1 129 ? 17.170 -18.213 -11.853 1.00 46.59 129 PRO A CA 1
ATOM 956 C C . PRO A 1 129 ? 16.560 -18.655 -13.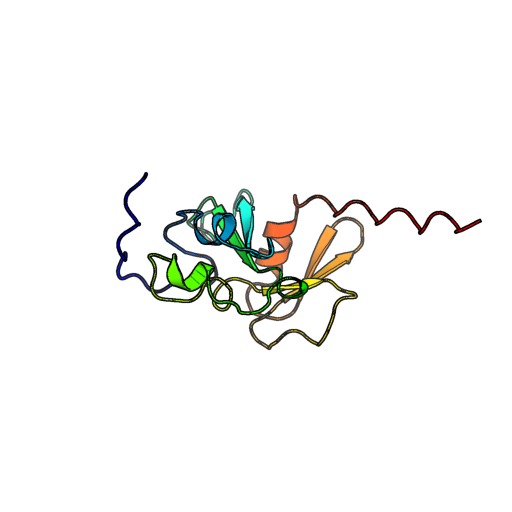179 1.00 46.59 129 PRO A C 1
ATOM 958 O O . PRO A 1 129 ? 15.492 -19.279 -13.174 1.00 46.59 129 PRO A O 1
ATOM 961 N N . GLU A 1 130 ? 17.186 -18.239 -14.290 1.00 45.66 130 GLU A N 1
ATOM 962 C CA . GLU A 1 130 ? 16.836 -18.706 -15.633 1.00 45.66 130 GLU A CA 1
ATOM 963 C C . GLU A 1 130 ? 16.510 -20.195 -15.512 1.00 45.66 130 GLU A C 1
ATOM 965 O O . GLU A 1 130 ? 17.280 -20.892 -14.838 1.00 45.66 130 GLU A O 1
ATOM 970 N N . PRO A 1 131 ? 15.364 -20.669 -16.038 1.00 53.12 131 PRO A N 1
ATOM 971 C CA . PRO A 1 131 ? 14.970 -22.057 -15.865 1.00 53.12 131 PRO A CA 1
ATOM 972 C C . PRO A 1 131 ? 16.161 -22.920 -16.264 1.00 53.12 131 PRO A C 1
ATOM 974 O O . PRO A 1 131 ? 16.553 -22.895 -17.428 1.00 53.12 131 PRO A O 1
ATOM 977 N N . GLU A 1 132 ? 16.779 -23.597 -15.286 1.00 57.69 132 GLU A N 1
ATOM 978 C CA . GLU A 1 132 ? 17.896 -24.495 -15.555 1.00 57.69 132 GLU A CA 1
ATOM 979 C C . GLU A 1 132 ? 17.380 -25.475 -16.596 1.00 57.69 132 GLU A C 1
ATOM 981 O O . GLU A 1 132 ? 16.412 -26.196 -16.331 1.00 57.69 132 GLU A O 1
ATOM 986 N N . ASP A 1 133 ? 17.951 -25.384 -17.800 1.00 50.88 133 ASP A N 1
ATOM 987 C CA . ASP A 1 133 ? 17.538 -26.133 -18.973 1.00 50.88 133 ASP A CA 1
ATOM 988 C C . ASP A 1 133 ? 17.219 -27.563 -18.553 1.00 50.88 133 ASP A C 1
ATOM 990 O O . ASP A 1 133 ? 18.109 -28.309 -18.136 1.00 50.88 133 ASP A O 1
ATOM 994 N N . ALA A 1 134 ? 15.935 -27.919 -18.628 1.00 53.00 134 ALA A N 1
ATOM 995 C CA . ALA A 1 134 ? 15.461 -29.271 -18.412 1.00 53.00 134 ALA A CA 1
ATOM 996 C C . ALA A 1 134 ? 16.143 -30.174 -19.448 1.00 53.00 134 ALA A C 1
ATOM 998 O O . ALA A 1 134 ? 15.676 -30.305 -20.581 1.00 53.00 134 ALA A O 1
ATOM 999 N N . SER A 1 135 ? 17.286 -30.726 -19.050 1.00 56.53 135 SER A N 1
ATOM 1000 C CA . SER A 1 135 ? 18.088 -31.704 -19.780 1.00 56.53 135 SER A CA 1
ATOM 1001 C C . SER A 1 135 ? 17.849 -33.090 -19.205 1.00 56.53 135 SER A C 1
ATOM 1003 O O . SER A 1 135 ? 17.850 -33.220 -17.959 1.00 56.53 135 SER A O 1
#